Protein AF-A0A496AVH1-F1 (afdb_monomer_lite)

Structure (mmCIF, N/CA/C/O backbone):
data_AF-A0A496AVH1-F1
#
_entry.id   AF-A0A496AVH1-F1
#
loop_
_atom_site.group_PDB
_atom_site.id
_atom_site.type_symbol
_atom_site.label_atom_id
_atom_site.label_alt_id
_atom_site.label_comp_id
_atom_site.label_asym_id
_atom_site.label_entity_id
_atom_site.label_seq_id
_atom_site.pdbx_PDB_ins_code
_atom_site.Cartn_x
_atom_site.Cartn_y
_atom_site.Cartn_z
_atom_site.occupancy
_atom_site.B_iso_or_equiv
_atom_site.auth_seq_id
_atom_site.auth_comp_id
_atom_site.auth_asym_id
_atom_site.auth_atom_id
_atom_site.pdbx_PDB_model_num
ATOM 1 N N . MET A 1 1 ? -0.186 -13.359 6.352 1.00 71.38 1 MET A N 1
ATOM 2 C CA . MET A 1 1 ? -1.011 -12.193 5.963 1.00 71.38 1 MET A CA 1
ATOM 3 C C . MET A 1 1 ? -2.369 -12.142 6.672 1.00 71.38 1 MET A C 1
ATOM 5 O O . MET A 1 1 ? -2.658 -11.130 7.291 1.00 71.38 1 MET A O 1
ATOM 9 N N . PHE A 1 2 ? -3.208 -13.185 6.603 1.00 85.12 2 PHE A N 1
ATOM 10 C CA . PHE A 1 2 ? -4.590 -13.122 7.124 1.00 85.12 2 PHE A CA 1
ATOM 11 C C . PHE A 1 2 ? -4.761 -13.581 8.582 1.00 85.12 2 PHE A C 1
ATOM 13 O O . PHE A 1 2 ? -5.680 -13.138 9.277 1.00 85.12 2 PHE A O 1
ATOM 20 N N . THR A 1 3 ? -3.884 -14.472 9.045 1.00 77.38 3 THR A N 1
ATOM 21 C CA . THR A 1 3 ? -3.934 -15.071 10.382 1.00 77.38 3 THR A CA 1
ATOM 22 C C . THR A 1 3 ? -3.657 -14.038 11.479 1.00 77.38 3 THR A C 1
ATOM 24 O O . THR A 1 3 ? -2.832 -13.143 11.312 1.00 77.38 3 THR A O 1
ATOM 27 N N . GLY A 1 4 ? -4.387 -14.128 12.597 1.00 79.56 4 GLY A N 1
ATOM 28 C CA . GLY A 1 4 ? -4.228 -13.227 13.751 1.00 79.56 4 GLY A CA 1
ATOM 29 C C . GLY A 1 4 ? -4.852 -11.832 13.596 1.00 79.56 4 GL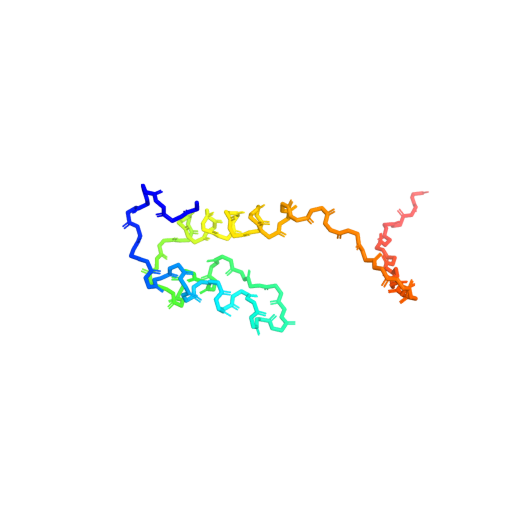Y A C 1
ATOM 30 O O . GLY A 1 4 ? -4.780 -11.021 14.518 1.00 79.56 4 GLY A O 1
ATOM 31 N N . THR A 1 5 ? -5.495 -11.533 12.463 1.00 85.50 5 THR A N 1
ATOM 32 C CA . THR A 1 5 ? -6.166 -10.242 12.251 1.00 85.50 5 THR A CA 1
ATOM 33 C C . THR A 1 5 ? -7.609 -10.282 12.763 1.00 85.50 5 THR A C 1
ATOM 35 O O . THR A 1 5 ? -8.327 -11.256 12.562 1.00 85.50 5 THR A O 1
ATOM 38 N N . LYS A 1 6 ? -8.077 -9.198 13.400 1.00 88.44 6 LYS A N 1
ATOM 39 C CA . LYS A 1 6 ? -9.485 -9.050 13.838 1.00 88.44 6 LYS A CA 1
ATOM 40 C C . LYS A 1 6 ? -10.438 -8.670 12.692 1.00 88.44 6 LYS A C 1
ATOM 42 O O . LYS A 1 6 ? -11.600 -8.350 12.926 1.00 88.44 6 LYS A O 1
ATOM 47 N N . ILE A 1 7 ? -9.936 -8.624 11.458 1.00 90.94 7 ILE A N 1
ATOM 48 C CA . ILE A 1 7 ? -10.682 -8.192 10.276 1.00 90.94 7 ILE A CA 1
ATOM 49 C C . ILE A 1 7 ? -11.224 -9.435 9.580 1.00 90.94 7 ILE A C 1
ATOM 51 O O . ILE A 1 7 ? -10.482 -10.377 9.317 1.00 90.94 7 ILE A O 1
ATOM 55 N N . ALA A 1 8 ? -12.518 -9.427 9.260 1.00 93.25 8 ALA A N 1
ATOM 56 C CA . ALA A 1 8 ? -13.148 -10.536 8.557 1.00 93.25 8 ALA A CA 1
ATOM 57 C C . ALA A 1 8 ? -12.430 -10.827 7.229 1.00 93.25 8 ALA A C 1
ATOM 59 O O . ALA A 1 8 ? -12.181 -9.914 6.438 1.00 93.25 8 ALA A O 1
ATOM 60 N N . LEU A 1 9 ? -12.172 -12.107 6.954 1.00 93.81 9 LEU A N 1
ATOM 61 C CA . LEU A 1 9 ? -11.445 -12.559 5.764 1.00 93.81 9 LEU A CA 1
ATOM 62 C C . LEU A 1 9 ? -12.064 -12.043 4.451 1.00 93.81 9 LEU A C 1
ATOM 64 O O . LEU A 1 9 ? -11.352 -11.666 3.526 1.00 93.81 9 LEU A O 1
ATOM 68 N N . ARG A 1 10 ? -13.395 -11.918 4.395 1.00 95.06 10 ARG A N 1
ATOM 69 C CA . ARG A 1 10 ? -14.105 -11.327 3.246 1.00 95.06 10 ARG A CA 1
ATOM 70 C C . ARG A 1 10 ? -13.638 -9.902 2.926 1.00 95.06 10 ARG A C 1
ATOM 72 O O . ARG A 1 10 ? -13.490 -9.564 1.758 1.00 95.06 10 ARG A O 1
ATOM 79 N N . LYS A 1 11 ? -13.362 -9.075 3.944 1.00 95.00 11 LYS A N 1
ATOM 80 C CA . LYS A 1 11 ? -12.869 -7.701 3.745 1.00 95.00 11 LYS A CA 1
ATOM 81 C C . LYS A 1 11 ? -11.439 -7.682 3.212 1.00 95.00 11 LYS A C 1
ATOM 83 O O . LYS A 1 11 ? -11.101 -6.785 2.451 1.00 95.00 11 LYS A O 1
ATOM 88 N N . TRP A 1 12 ? -10.619 -8.668 3.575 1.00 95.31 12 TRP A N 1
ATOM 89 C CA . TRP A 1 12 ? -9.282 -8.830 3.004 1.00 95.31 12 TRP A CA 1
ATOM 90 C C . TRP A 1 12 ? -9.335 -9.144 1.512 1.00 95.31 12 TRP A C 1
ATOM 92 O O . TRP A 1 12 ? -8.676 -8.464 0.734 1.00 95.31 12 TRP A O 1
ATOM 102 N N . PHE A 1 13 ? -10.160 -10.109 1.102 1.00 95.38 13 PHE A N 1
ATOM 103 C CA . PHE A 1 13 ? -10.317 -10.426 -0.318 1.00 95.38 13 PHE A CA 1
ATOM 104 C C . PHE A 1 13 ? -10.897 -9.261 -1.117 1.00 95.38 13 PHE A C 1
ATOM 106 O O . PHE A 1 13 ? -10.409 -8.9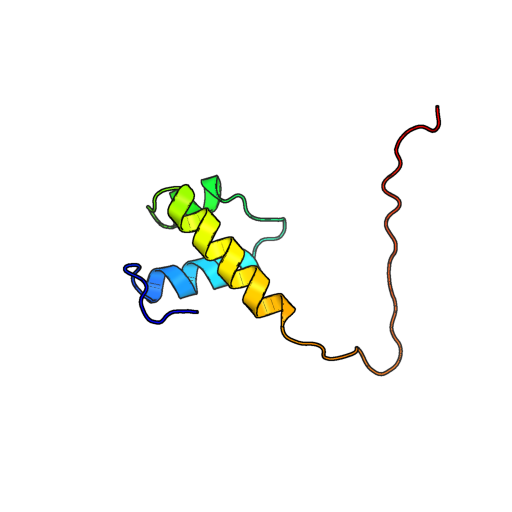72 -2.206 1.00 95.38 13 PHE A O 1
ATOM 113 N N . LEU A 1 14 ? -11.872 -8.537 -0.557 1.00 95.88 14 LEU A N 1
ATOM 114 C CA . LEU A 1 14 ? -12.412 -7.348 -1.211 1.00 95.88 14 LEU A CA 1
ATOM 115 C C . LEU A 1 14 ? -11.348 -6.246 -1.346 1.00 95.88 14 LEU A C 1
ATOM 117 O O . LEU A 1 14 ? -11.251 -5.621 -2.396 1.00 95.88 14 LEU A O 1
ATOM 121 N N . ALA A 1 15 ? -10.506 -6.050 -0.325 1.00 95.50 15 ALA A N 1
ATOM 122 C CA . ALA A 1 15 ? -9.391 -5.107 -0.388 1.00 95.50 15 ALA A CA 1
ATOM 123 C C . ALA A 1 15 ? -8.390 -5.461 -1.494 1.00 95.50 15 ALA A C 1
ATOM 125 O O . ALA A 1 15 ? -7.985 -4.583 -2.251 1.00 95.50 15 ALA A O 1
ATOM 126 N N . ILE A 1 16 ? -8.021 -6.741 -1.604 1.00 95.25 16 ILE A N 1
ATOM 127 C CA . ILE A 1 16 ? -7.113 -7.235 -2.646 1.00 95.25 16 ILE A CA 1
ATOM 128 C C . ILE A 1 16 ? -7.732 -7.021 -4.031 1.00 95.25 16 ILE A C 1
ATOM 130 O O . ILE A 1 16 ? -7.077 -6.454 -4.900 1.00 95.25 16 ILE A O 1
ATOM 134 N N . ALA A 1 17 ? -8.997 -7.404 -4.223 1.00 95.62 17 ALA A N 1
ATOM 135 C CA . ALA A 1 17 ? -9.693 -7.250 -5.499 1.00 95.62 17 ALA A CA 1
ATOM 136 C C . ALA A 1 17 ? -9.797 -5.777 -5.929 1.00 95.62 17 ALA A C 1
ATOM 138 O O . ALA A 1 17 ? -9.519 -5.446 -7.080 1.00 95.62 17 ALA A O 1
ATOM 139 N N . LEU A 1 18 ? -10.143 -4.881 -4.999 1.00 95.31 18 LEU A N 1
ATOM 140 C CA . LEU A 1 18 ? -10.198 -3.443 -5.265 1.00 95.31 18 LEU A CA 1
ATOM 141 C C . LEU A 1 18 ? -8.821 -2.875 -5.612 1.00 95.31 18 LEU A C 1
ATOM 143 O O . LEU A 1 18 ? -8.717 -2.068 -6.529 1.00 95.31 18 LEU A O 1
ATOM 147 N N . MET A 1 19 ? -7.765 -3.288 -4.907 1.00 94.88 19 MET A N 1
ATOM 148 C CA . MET A 1 19 ? -6.404 -2.825 -5.189 1.00 94.88 19 MET A CA 1
ATOM 149 C C . MET A 1 19 ? -5.876 -3.335 -6.532 1.00 94.88 19 MET A C 1
ATOM 151 O O . MET A 1 19 ? -5.247 -2.561 -7.246 1.00 94.88 19 MET A O 1
ATOM 155 N N . ALA A 1 20 ? -6.138 -4.596 -6.880 1.00 93.44 20 ALA A N 1
ATOM 156 C CA . ALA A 1 20 ? -5.682 -5.198 -8.132 1.00 93.44 20 ALA A CA 1
ATOM 157 C C . ALA A 1 20 ? -6.408 -4.626 -9.363 1.00 93.44 20 ALA A C 1
ATOM 159 O O . ALA A 1 20 ? -5.794 -4.456 -10.410 1.00 93.44 20 ALA A O 1
ATOM 160 N N . ASN A 1 21 ? -7.696 -4.287 -9.230 1.00 94.44 21 ASN A N 1
ATOM 161 C CA . ASN A 1 21 ? -8.510 -3.767 -10.336 1.00 94.44 21 ASN A CA 1
ATOM 162 C C . ASN A 1 21 ? -8.501 -2.237 -10.460 1.00 94.44 21 ASN A C 1
ATOM 164 O O . ASN A 1 21 ? -9.103 -1.686 -11.387 1.00 94.44 21 ASN A O 1
ATOM 168 N N . ALA A 1 22 ? -7.877 -1.517 -9.529 1.00 92.25 22 ALA A N 1
ATOM 169 C CA . ALA A 1 22 ? -7.873 -0.066 -9.583 1.00 92.25 22 ALA A CA 1
ATOM 170 C C . ALA A 1 22 ? -7.024 0.421 -10.772 1.00 92.25 22 ALA A C 1
ATOM 172 O O . ALA A 1 22 ? -5.814 0.228 -10.807 1.00 92.25 22 ALA A O 1
ATOM 173 N N . LYS A 1 23 ? -7.651 1.135 -11.723 1.00 83.81 23 LYS A N 1
ATOM 174 C CA . LYS A 1 23 ? -6.957 1.778 -12.865 1.00 83.81 23 LYS A CA 1
ATOM 175 C C . LYS A 1 23 ? -5.836 2.742 -12.442 1.00 83.81 23 LYS A C 1
ATOM 177 O O . LYS A 1 23 ? -4.999 3.107 -13.258 1.00 83.81 23 LYS A O 1
ATOM 182 N N . LYS A 1 24 ? -5.877 3.222 -11.198 1.00 87.12 24 LYS A N 1
ATOM 183 C CA . LYS A 1 24 ? -4.904 4.119 -10.563 1.00 87.12 24 LYS A CA 1
ATOM 184 C C . LYS A 1 24 ? -4.681 3.647 -9.129 1.00 87.12 24 LYS A C 1
ATOM 186 O O . LYS A 1 24 ? -5.525 2.943 -8.583 1.00 87.12 24 LYS A O 1
ATOM 191 N N . SER A 1 25 ? -3.608 4.101 -8.487 1.00 82.81 25 SER A N 1
ATOM 192 C CA . SER A 1 25 ? -3.363 3.831 -7.066 1.00 82.81 25 SER A CA 1
ATOM 193 C C . SER A 1 25 ? -4.585 4.161 -6.202 1.00 82.81 25 SER A C 1
ATOM 195 O O . SER A 1 25 ? -5.095 5.283 -6.221 1.00 82.81 25 SER A O 1
ATOM 197 N N . LEU A 1 26 ? -5.046 3.185 -5.419 1.00 92.94 26 LEU A N 1
ATOM 198 C CA . LEU A 1 26 ? -6.173 3.360 -4.509 1.00 92.94 26 LEU A CA 1
ATOM 199 C C . LEU A 1 26 ? -5.722 4.087 -3.234 1.00 92.94 26 LEU A C 1
ATOM 201 O O . LEU A 1 26 ? -4.727 3.713 -2.616 1.00 92.94 26 LEU A O 1
ATOM 205 N N . SER A 1 27 ? -6.462 5.113 -2.806 1.00 95.38 27 SER A N 1
ATOM 206 C CA . SER A 1 27 ? -6.200 5.795 -1.531 1.00 95.38 27 SER A CA 1
ATOM 207 C C . SER A 1 27 ? -6.720 4.978 -0.344 1.00 95.38 27 SER A C 1
ATOM 209 O O . SER A 1 27 ? -7.810 4.409 -0.396 1.00 95.38 27 SER A O 1
ATOM 211 N N . SER A 1 28 ? -5.993 4.993 0.777 1.00 95.38 28 SER A N 1
ATOM 212 C CA . SER A 1 28 ? -6.435 4.357 2.032 1.00 95.38 28 SER A CA 1
ATOM 213 C C . SER A 1 28 ? -7.755 4.928 2.564 1.00 95.38 28 SER A C 1
ATOM 215 O O . SER A 1 28 ? -8.548 4.186 3.149 1.00 95.38 28 SER A O 1
ATOM 217 N N . CYS A 1 29 ? -8.026 6.213 2.310 1.00 96.69 29 CYS A N 1
ATOM 218 C CA . CYS A 1 29 ? -9.296 6.861 2.637 1.00 96.69 29 CYS A CA 1
ATOM 219 C C . CYS A 1 29 ? -10.446 6.347 1.760 1.00 96.69 29 CYS A C 1
ATOM 221 O O . CYS A 1 29 ? -11.565 6.215 2.246 1.00 96.69 29 CYS A O 1
ATOM 223 N N . GLN A 1 30 ? -10.182 6.039 0.485 1.00 96.00 30 GLN A N 1
ATOM 224 C CA . GLN A 1 30 ? -11.186 5.446 -0.403 1.00 96.00 30 GLN A CA 1
ATOM 225 C C . GLN A 1 30 ? -11.512 4.023 0.047 1.00 96.00 30 GLN A C 1
ATOM 227 O O . GLN A 1 30 ? -12.666 3.720 0.324 1.00 96.00 30 GLN A O 1
ATOM 232 N N . LEU A 1 31 ? -10.481 3.205 0.270 1.00 96.38 31 LEU A N 1
ATOM 233 C CA . LEU A 1 31 ? -10.653 1.834 0.745 1.00 96.38 31 LEU A CA 1
ATOM 234 C C . LEU A 1 31 ? -11.369 1.771 2.109 1.00 96.38 31 LEU A C 1
ATOM 236 O O . LEU A 1 31 ? -12.117 0.840 2.391 1.00 96.38 31 LEU A O 1
ATOM 240 N N . SER A 1 32 ? -11.156 2.777 2.963 1.00 97.25 32 SER A N 1
ATOM 241 C CA . SER A 1 32 ? -11.855 2.941 4.244 1.00 97.25 32 SER A CA 1
ATOM 242 C C . SER A 1 32 ? -13.364 3.106 4.066 1.00 97.25 32 SER A C 1
ATOM 244 O O . SER A 1 32 ? -14.120 2.449 4.786 1.00 97.25 32 SER A O 1
ATOM 246 N N . ARG A 1 33 ? -13.792 3.921 3.092 1.00 96.75 33 ARG A N 1
ATOM 247 C CA . ARG A 1 33 ? -15.206 4.096 2.737 1.00 96.75 33 ARG A CA 1
ATOM 248 C C . ARG A 1 33 ? -15.787 2.822 2.133 1.00 96.75 33 ARG A C 1
ATOM 250 O O . ARG A 1 33 ? -16.830 2.374 2.593 1.00 96.75 33 ARG A O 1
ATOM 257 N N . ASP A 1 34 ? -15.071 2.203 1.197 1.00 95.44 34 ASP A N 1
ATOM 258 C CA . ASP A 1 34 ? -15.547 1.012 0.482 1.00 95.44 34 ASP A CA 1
ATOM 259 C C . ASP A 1 34 ? -15.728 -0.200 1.416 1.00 95.44 34 ASP A C 1
ATOM 261 O O . ASP A 1 34 ? -16.661 -0.983 1.261 1.00 95.44 34 ASP A O 1
ATOM 265 N N . LEU A 1 35 ? -14.858 -0.356 2.424 1.00 95.44 35 LEU A N 1
ATOM 266 C CA . LEU A 1 35 ? -14.895 -1.483 3.369 1.00 95.44 35 LEU A CA 1
ATOM 267 C C . LEU A 1 35 ? -15.622 -1.188 4.688 1.00 95.44 35 LEU A C 1
ATOM 269 O O . LEU A 1 35 ? -15.751 -2.094 5.529 1.00 95.44 35 LEU A O 1
ATOM 273 N N . GLY A 1 36 ? -16.024 0.063 4.928 1.00 95.75 36 GLY A N 1
ATOM 274 C CA . GLY A 1 36 ? -16.553 0.507 6.221 1.00 95.75 36 GLY A CA 1
ATOM 275 C C . GLY A 1 36 ? -15.584 0.212 7.373 1.00 95.75 36 GLY A C 1
ATOM 276 O O . GLY A 1 36 ? -15.964 -0.364 8.393 1.00 95.75 36 GLY A O 1
ATOM 277 N N . LEU A 1 37 ? -14.296 0.498 7.175 1.00 95.44 37 LEU A N 1
ATOM 278 C CA . LEU A 1 37 ? -13.230 0.290 8.161 1.00 95.44 37 LEU A CA 1
ATOM 279 C C . LEU A 1 37 ? -12.565 1.622 8.496 1.00 95.44 37 LEU A C 1
ATOM 281 O O . LEU A 1 37 ? -12.579 2.546 7.692 1.00 95.44 37 LEU A O 1
ATOM 285 N N . LYS A 1 38 ? -11.917 1.721 9.662 1.00 96.25 38 LYS A N 1
ATOM 286 C CA . LYS A 1 38 ? -11.100 2.897 10.000 1.00 96.25 38 LYS A CA 1
ATOM 287 C C . LYS A 1 38 ? -9.939 3.029 9.008 1.00 96.25 38 LYS A C 1
ATOM 289 O O . LYS A 1 38 ? -9.285 2.032 8.708 1.00 96.25 38 LYS A O 1
ATOM 294 N N . GLN A 1 39 ? -9.622 4.254 8.590 1.00 96.38 39 GLN A N 1
ATOM 295 C CA . GLN A 1 39 ? -8.543 4.525 7.630 1.00 96.38 39 GLN A CA 1
ATOM 296 C C . GLN A 1 39 ? -7.187 3.939 8.059 1.00 96.38 39 GLN A C 1
ATOM 298 O O . GLN A 1 39 ? -6.470 3.379 7.237 1.00 96.38 39 GLN A O 1
ATOM 303 N N . LYS A 1 40 ? -6.859 3.968 9.357 1.00 95.94 40 LYS A N 1
ATOM 304 C CA . LYS A 1 40 ? -5.626 3.350 9.872 1.00 95.94 40 LYS A CA 1
ATOM 305 C C . LYS A 1 40 ? -5.581 1.835 9.633 1.00 95.94 40 LYS A C 1
ATOM 307 O O . LYS A 1 40 ? -4.521 1.288 9.337 1.00 95.94 40 LYS A O 1
ATOM 312 N N . ALA A 1 41 ? -6.726 1.157 9.753 1.00 94.88 41 ALA A N 1
ATOM 313 C CA . ALA A 1 41 ? -6.820 -0.278 9.506 1.00 94.88 41 ALA A CA 1
ATOM 314 C C . ALA A 1 41 ? -6.641 -0.582 8.015 1.00 94.88 41 ALA A C 1
ATOM 316 O O . ALA A 1 41 ? -5.848 -1.454 7.674 1.00 94.88 41 ALA A O 1
ATOM 317 N N . THR A 1 42 ? -7.300 0.172 7.130 1.00 96.00 42 THR A N 1
ATOM 318 C CA . THR A 1 42 ? -7.141 -0.010 5.680 1.00 96.00 42 THR A CA 1
ATOM 319 C C . THR A 1 42 ? -5.736 0.335 5.209 1.00 96.00 42 THR A C 1
ATOM 321 O O . THR A 1 42 ? -5.184 -0.397 4.399 1.00 96.00 42 THR A O 1
ATOM 324 N N . TRP A 1 43 ? -5.100 1.368 5.763 1.00 95.62 43 TRP A N 1
ATOM 325 C CA . TRP A 1 43 ? -3.695 1.666 5.487 1.00 95.62 43 TRP A CA 1
ATOM 326 C C . TRP A 1 43 ? -2.776 0.488 5.842 1.00 95.62 43 TRP A C 1
ATOM 328 O O . TRP A 1 43 ? -1.978 0.068 5.004 1.00 95.62 43 TRP A O 1
ATOM 338 N N . CYS A 1 44 ? -2.943 -0.096 7.035 1.00 94.56 44 CYS A N 1
ATOM 339 C CA . CYS A 1 44 ? -2.186 -1.277 7.458 1.00 94.56 44 CYS A CA 1
ATOM 340 C C . CYS A 1 44 ? -2.438 -2.472 6.522 1.00 94.56 44 CYS A C 1
ATOM 342 O O . CYS A 1 44 ? -1.489 -3.096 6.052 1.00 94.56 44 CYS A O 1
ATOM 344 N N . MET A 1 45 ? -3.702 -2.729 6.157 1.00 94.81 45 MET A N 1
ATOM 345 C CA . MET A 1 45 ? -4.050 -3.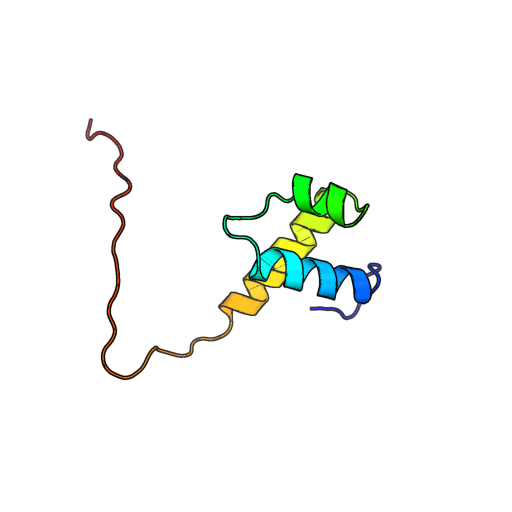775 5.189 1.00 94.81 45 MET A CA 1
ATOM 346 C C . MET A 1 45 ? -3.336 -3.576 3.849 1.00 94.81 45 MET A C 1
ATOM 348 O O . MET A 1 45 ? -2.739 -4.514 3.330 1.00 94.81 45 MET A O 1
ATOM 352 N N . MET A 1 46 ? -3.357 -2.359 3.302 1.00 95.00 46 MET A N 1
ATOM 353 C CA . MET A 1 46 ? -2.720 -2.062 2.018 1.00 95.00 46 MET A CA 1
ATOM 354 C C . MET A 1 46 ? -1.196 -2.206 2.070 1.00 95.00 46 MET A C 1
ATOM 356 O O . MET A 1 46 ? -0.589 -2.621 1.086 1.00 95.00 46 MET A O 1
ATOM 360 N N . MET A 1 47 ? -0.568 -1.834 3.190 1.00 93.88 47 MET A N 1
ATOM 361 C CA . MET A 1 47 ? 0.866 -2.044 3.410 1.00 93.88 47 MET A CA 1
ATOM 362 C C . MET A 1 47 ? 1.196 -3.539 3.432 1.00 93.88 47 MET A C 1
ATOM 364 O O . MET A 1 47 ? 2.097 -3.957 2.713 1.00 93.88 47 MET A O 1
ATOM 368 N N . CYS A 1 48 ? 0.423 -4.352 4.164 1.00 93.62 48 CYS A N 1
ATOM 369 C CA . CYS A 1 48 ? 0.587 -5.806 4.164 1.00 93.62 48 CYS A CA 1
ATOM 370 C C . CYS A 1 48 ? 0.415 -6.406 2.762 1.00 93.62 48 CYS A C 1
ATOM 372 O O . CYS A 1 48 ? 1.258 -7.188 2.347 1.00 93.62 48 CYS A O 1
ATOM 374 N N . ILE A 1 49 ? -0.628 -6.015 2.016 1.00 93.50 49 ILE A N 1
ATOM 375 C CA . ILE A 1 49 ? -0.862 -6.498 0.643 1.00 93.50 49 ILE A CA 1
ATOM 376 C C . ILE A 1 49 ? 0.355 -6.212 -0.244 1.00 93.50 49 ILE A C 1
ATOM 378 O O . ILE A 1 49 ? 0.876 -7.122 -0.878 1.00 93.50 49 ILE A O 1
ATOM 382 N N . ARG A 1 50 ? 0.848 -4.966 -0.254 1.00 92.00 50 ARG A N 1
ATOM 383 C CA . ARG A 1 50 ? 2.018 -4.584 -1.061 1.00 92.00 50 ARG A CA 1
ATOM 384 C C . ARG A 1 50 ? 3.288 -5.318 -0.647 1.00 92.00 50 ARG A C 1
ATOM 386 O O . ARG A 1 50 ? 4.056 -5.715 -1.514 1.00 92.00 50 ARG A O 1
ATOM 393 N N . ALA A 1 51 ? 3.495 -5.504 0.655 1.00 92.19 51 ALA A N 1
ATOM 394 C CA . ALA A 1 51 ? 4.641 -6.247 1.158 1.00 92.19 51 ALA A CA 1
ATOM 395 C C . ALA A 1 51 ? 4.612 -7.707 0.692 1.00 92.19 51 ALA A C 1
ATOM 397 O O . ALA A 1 51 ? 5.652 -8.225 0.316 1.00 92.19 51 ALA A O 1
ATOM 398 N N . GLU A 1 52 ? 3.445 -8.361 0.677 1.00 91.06 52 GLU A N 1
ATOM 399 C CA . GLU A 1 52 ? 3.324 -9.727 0.149 1.00 91.06 52 GLU A CA 1
ATOM 400 C C . GLU A 1 52 ? 3.500 -9.779 -1.377 1.00 91.06 52 GLU A C 1
ATOM 402 O O . GLU A 1 52 ? 4.178 -10.675 -1.865 1.00 91.06 52 GLU A O 1
ATOM 407 N N . MET A 1 53 ? 2.974 -8.802 -2.127 1.00 87.81 53 MET A N 1
ATOM 408 C CA . MET A 1 53 ? 3.163 -8.727 -3.587 1.00 87.81 53 MET A CA 1
ATOM 409 C C . MET A 1 53 ? 4.630 -8.533 -3.998 1.00 87.81 53 MET A C 1
ATOM 411 O O . MET A 1 53 ? 5.019 -8.959 -5.077 1.00 87.81 53 MET A O 1
ATOM 415 N N . GLY A 1 54 ? 5.438 -7.882 -3.158 1.00 86.44 54 GLY A N 1
ATOM 416 C CA . GLY A 1 54 ? 6.854 -7.625 -3.431 1.00 86.44 54 GLY A CA 1
ATOM 417 C C . GLY A 1 54 ? 7.810 -8.752 -3.030 1.00 86.44 54 GLY A C 1
ATOM 418 O O . GLY A 1 54 ? 9.015 -8.572 -3.164 1.00 86.44 54 GLY A O 1
ATOM 419 N N . LYS A 1 55 ? 7.321 -9.879 -2.491 1.00 86.50 55 LYS A N 1
ATOM 420 C CA . LYS A 1 55 ? 8.185 -10.996 -2.059 1.00 86.50 55 LYS A CA 1
ATOM 421 C C . LYS A 1 55 ? 8.635 -11.906 -3.197 1.00 86.50 55 LYS A C 1
ATOM 423 O O . LYS A 1 55 ? 9.624 -12.618 -3.025 1.00 86.50 55 LYS A O 1
ATOM 428 N N . ASP A 1 56 ? 7.934 -11.894 -4.326 1.00 79.94 56 ASP 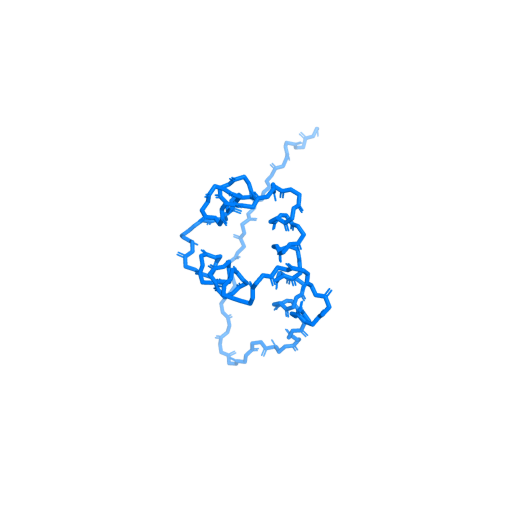A N 1
ATOM 429 C CA . ASP A 1 56 ? 8.328 -12.692 -5.480 1.00 79.94 56 ASP A CA 1
ATOM 430 C C . ASP A 1 56 ? 9.524 -12.043 -6.182 1.00 79.94 56 ASP A C 1
ATOM 432 O O . ASP A 1 56 ? 9.395 -11.083 -6.936 1.00 79.94 56 ASP A O 1
ATOM 436 N N . ASN A 1 57 ? 10.709 -12.613 -5.953 1.00 72.31 57 ASN A N 1
ATOM 437 C CA . ASN A 1 57 ? 11.945 -12.283 -6.669 1.00 72.31 57 ASN A CA 1
ATOM 438 C C . ASN A 1 57 ? 12.052 -13.060 -7.991 1.00 72.31 57 ASN A C 1
ATOM 440 O O . ASN A 1 57 ? 13.119 -13.560 -8.353 1.00 72.31 57 ASN A O 1
ATOM 444 N N . VAL A 1 58 ? 10.933 -13.226 -8.694 1.00 83.25 58 VAL A N 1
ATOM 445 C CA . VAL A 1 58 ? 10.931 -13.896 -9.994 1.00 83.25 58 VAL A CA 1
ATOM 446 C C . VAL A 1 58 ? 11.398 -12.890 -11.037 1.00 83.25 58 VAL A C 1
ATOM 448 O O . VAL A 1 58 ? 10.743 -11.877 -11.278 1.00 83.25 58 VAL A O 1
ATOM 451 N N . LEU A 1 59 ? 12.548 -13.162 -11.651 1.00 86.06 59 LEU A N 1
ATOM 452 C CA . LEU A 1 59 ? 13.040 -12.355 -12.762 1.00 86.06 59 LEU A CA 1
ATOM 453 C C . LEU A 1 59 ? 12.172 -12.589 -14.002 1.00 86.06 59 LEU A C 1
ATOM 455 O O . LEU A 1 59 ? 11.814 -13.726 -14.315 1.00 86.06 59 LEU A O 1
ATOM 459 N N . LEU A 1 60 ? 11.871 -11.508 -14.723 1.00 87.69 60 LEU A N 1
ATOM 460 C CA . LEU A 1 60 ? 11.255 -11.587 -16.045 1.00 87.69 60 LEU A CA 1
ATOM 461 C C . LEU A 1 60 ? 12.196 -12.346 -16.998 1.00 87.69 60 LEU A C 1
ATOM 463 O O . LEU A 1 60 ? 13.412 -12.156 -16.955 1.00 87.69 60 LEU A O 1
ATOM 467 N N . GLN A 1 61 ? 11.641 -13.209 -17.849 1.00 91.56 61 GLN A N 1
ATOM 468 C CA . GLN A 1 61 ? 12.393 -14.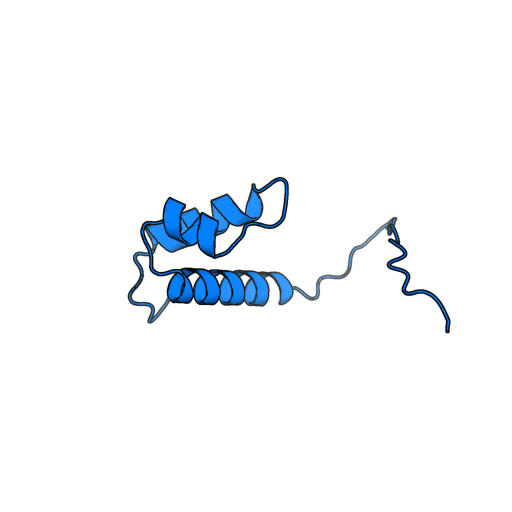032 -18.804 1.00 91.56 61 GLN A CA 1
ATOM 469 C C . GLN A 1 61 ? 11.952 -13.737 -20.243 1.00 91.56 61 GLN A C 1
ATOM 471 O O . GLN A 1 61 ? 10.800 -13.375 -20.478 1.00 91.56 61 GLN A O 1
ATOM 476 N N . GLY A 1 62 ? 12.854 -13.937 -21.210 1.00 92.31 62 GLY A N 1
ATOM 477 C CA . GLY A 1 62 ? 12.600 -13.691 -22.633 1.00 92.31 62 GLY A CA 1
ATOM 478 C C . GLY A 1 62 ? 12.971 -12.273 -23.071 1.00 92.31 62 GLY A C 1
ATOM 479 O O . GLY A 1 62 ? 13.923 -11.687 -22.558 1.00 92.31 62 GLY A O 1
ATOM 480 N N . ILE A 1 63 ? 12.240 -11.732 -24.047 1.00 92.81 63 ILE A N 1
ATOM 481 C CA . ILE A 1 63 ? 12.399 -10.340 -24.485 1.00 92.81 63 ILE A CA 1
ATOM 482 C C . ILE A 1 63 ? 11.658 -9.454 -23.482 1.00 92.81 63 ILE A C 1
ATOM 484 O O . ILE A 1 63 ? 10.438 -9.550 -23.355 1.00 92.81 63 ILE A O 1
ATOM 488 N N . VAL A 1 64 ? 12.402 -8.616 -22.761 1.00 91.81 64 VAL A N 1
ATOM 489 C CA . VAL A 1 64 ? 11.867 -7.715 -21.736 1.00 91.81 64 VAL A CA 1
ATOM 490 C C . VAL A 1 64 ? 11.977 -6.280 -22.232 1.00 91.81 64 VAL A C 1
ATOM 492 O O . VAL A 1 64 ? 13.069 -5.806 -22.535 1.00 91.81 64 VAL A O 1
ATOM 495 N N . GLU A 1 65 ? 10.845 -5.587 -22.284 1.00 92.31 65 GLU A N 1
ATOM 496 C CA . GLU A 1 65 ? 10.776 -4.151 -22.544 1.00 92.31 65 GLU A CA 1
ATOM 497 C C . GLU A 1 65 ? 10.485 -3.421 -21.229 1.00 92.31 65 GLU A C 1
ATOM 499 O O . GLU A 1 65 ? 9.531 -3.749 -20.520 1.00 92.31 65 GLU A O 1
ATOM 504 N N . ALA A 1 66 ? 11.319 -2.439 -20.890 1.00 89.06 66 ALA A N 1
ATOM 505 C CA . ALA A 1 66 ? 11.161 -1.612 -19.702 1.00 89.06 66 ALA A CA 1
ATOM 506 C C . ALA A 1 66 ? 10.972 -0.152 -20.120 1.00 89.06 66 ALA A C 1
ATOM 508 O O . ALA A 1 66 ? 11.783 0.399 -20.860 1.00 89.06 66 ALA A O 1
ATOM 509 N N . ASN A 1 67 ? 9.902 0.470 -19.629 1.00 87.94 67 ASN A N 1
ATOM 510 C CA . ASN A 1 67 ? 9.643 1.890 -19.834 1.00 87.94 67 ASN A CA 1
ATOM 511 C C . ASN A 1 67 ? 10.196 2.686 -18.654 1.00 87.94 67 ASN A C 1
ATOM 513 O O . ASN A 1 67 ? 9.872 2.397 -17.500 1.00 87.94 67 ASN A O 1
ATOM 517 N N . GLU A 1 68 ? 10.980 3.719 -18.938 1.00 85.62 68 GLU A N 1
ATOM 518 C CA . GLU A 1 68 ? 11.461 4.650 -17.924 1.00 85.62 68 GLU A CA 1
ATOM 519 C C . GLU A 1 68 ? 10.584 5.902 -17.904 1.00 85.62 68 GLU A C 1
ATOM 521 O O . GLU A 1 68 ? 10.147 6.410 -18.936 1.00 85.62 68 GLU A O 1
ATOM 526 N N . THR A 1 69 ? 10.296 6.411 -16.708 1.00 82.38 69 THR A N 1
ATOM 527 C CA . THR A 1 69 ? 9.628 7.704 -16.535 1.00 82.38 69 THR A CA 1
ATOM 528 C C . THR A 1 69 ? 10.583 8.642 -15.818 1.00 82.38 69 THR A C 1
ATOM 530 O O . THR A 1 69 ? 10.945 8.400 -14.668 1.00 82.38 69 THR A O 1
ATOM 533 N N . TYR A 1 70 ? 10.979 9.727 -16.483 1.00 83.31 70 TYR A N 1
ATOM 534 C CA . TYR A 1 70 ? 11.779 10.775 -15.860 1.00 83.31 70 TYR A CA 1
ATOM 535 C C . TYR A 1 70 ? 10.905 11.616 -14.922 1.00 83.31 70 TYR A C 1
ATOM 537 O O . TYR A 1 70 ? 9.984 12.307 -15.359 1.00 83.31 70 TYR A O 1
ATOM 545 N N . ILE A 1 71 ? 11.204 11.568 -13.624 1.00 80.50 71 ILE A N 1
ATOM 546 C CA . ILE A 1 71 ? 10.591 12.433 -12.612 1.00 80.50 71 ILE A CA 1
ATOM 547 C C . ILE A 1 71 ? 11.642 13.479 -12.227 1.00 80.50 71 ILE A C 1
ATOM 549 O O . ILE A 1 71 ? 12.490 13.241 -11.370 1.00 80.50 71 ILE A O 1
ATOM 553 N N . GLY A 1 72 ? 11.625 14.618 -12.922 1.00 79.44 72 GLY A N 1
ATOM 554 C CA . GLY A 1 72 ? 12.583 15.705 -12.725 1.00 79.44 72 GLY A CA 1
ATOM 555 C C . GLY A 1 72 ? 12.260 16.607 -11.534 1.00 79.44 72 GLY A C 1
ATOM 556 O O . GLY A 1 72 ? 11.107 16.971 -11.305 1.00 79.44 72 GLY A O 1
ATOM 557 N N . GLY A 1 73 ? 13.306 17.025 -10.822 1.00 71.31 73 GLY A N 1
ATOM 558 C CA . GLY A 1 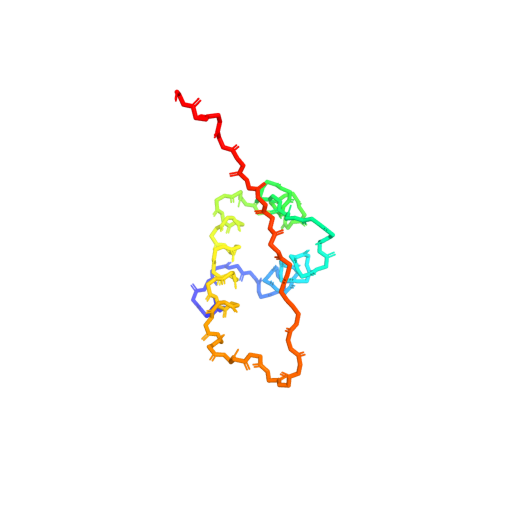73 ? 13.336 18.258 -10.037 1.00 71.31 73 GLY A CA 1
ATOM 559 C C . GLY A 1 73 ? 14.268 19.243 -10.738 1.00 71.31 73 GLY A C 1
ATOM 560 O O . GLY A 1 73 ? 15.300 18.823 -11.259 1.00 71.31 73 GLY A O 1
ATOM 561 N N . SER A 1 74 ? 13.905 20.528 -10.792 1.00 59.69 74 SER A N 1
ATOM 562 C CA . SER A 1 74 ? 14.776 21.559 -11.369 1.00 59.69 74 SER A CA 1
ATOM 563 C C . SER A 1 74 ? 16.165 21.456 -10.739 1.00 59.69 74 SER A C 1
ATOM 565 O O . SER A 1 74 ? 16.278 21.486 -9.510 1.00 59.69 74 SER A O 1
ATOM 567 N N . SER A 1 75 ? 17.209 21.338 -11.566 1.00 65.19 75 SER A N 1
ATOM 568 C CA . SER A 1 75 ? 18.560 21.625 -11.089 1.00 65.19 75 SER A CA 1
ATOM 569 C C . SER A 1 75 ? 18.537 23.045 -10.539 1.00 65.19 75 SER A C 1
ATOM 571 O O . SER A 1 75 ? 17.966 23.941 -11.171 1.00 65.19 75 SER A O 1
ATOM 573 N N . ARG A 1 76 ? 19.076 23.218 -9.333 1.00 56.59 76 ARG A N 1
ATOM 574 C CA . ARG A 1 76 ? 19.484 24.546 -8.881 1.00 56.59 76 ARG A CA 1
ATOM 575 C C . ARG A 1 76 ? 20.626 25.046 -9.751 1.00 56.59 76 ARG A C 1
ATOM 577 O O . ARG A 1 76 ? 21.350 24.176 -10.296 1.00 56.59 76 ARG A O 1
#

Secondary structure (DSSP, 8-state):
--TT-SS-HHHHHHHHHHHHH-SSPPPHHHHHHHHT--HHHHHHHHHHHHHHHTT------SS-------------

Foldseek 3Di:
DPPPDPDDVVLLVVLLVCCVPDPDHDQLVNSCVVSVHDSVVSVVSVVVSVVVVPPDPDDDDDDDDDDDDDDDDDDD

Sequence (76 aa):
MFTGTKIALRKWFLAIALMANAKKSLSSCQLSRDLGLKQKATWCMMMCIRAEMGKDNVLLQGIVEANETYIGGSSR

Radius of gyration: 16.49 Å; chains: 1; bounding box: 36×40×38 Å

pLDDT: mean 89.33, std 8.64, range [56.59, 97.25]